Protein AF-I7MA42-F1 (afdb_monomer_lite)

pLDDT: mean 75.83, std 11.18, range [51.62, 91.81]

Foldseek 3Di:
DVPVVVVLVVVLVVLLVQLVVLLVVLVVQQVVPPCPPPCPLCVLVNLQSVVSNVVSVLSNVCSVDVCSVVVLVVLCVALLVVLSVLSNQLSVLQVPPPDPPCNVVSNVSSVVSNVSSVVSNVVNVVVVVVVVVVVVVVVVVVVD

InterPro domains:
  IPR013714 Golgi apparatus membrane protein TVP15 [PF08507] (9-126)
  IPR013714 Golgi apparatus membrane protein TVP15 [PTHR28128] (8-134)

Organism: Tetrahymena thermophila (strain SB210) (NCBI:txid312017)

Secondary structure (DSSP, 8-state):
--HHHHHHHHHHHHHHHHHHHHHHHHHHHHHHS-TTS-TTTSGGGGHHHHHHHHHHHHHHHHHH-TTHHHHHHHHHHSHHHHHHHHHHHHHHHHHT--STTSHHHHHHHHHHHHHHHHHHHHHHHHHHHHHHHHHHHHHHTT--

Sequence (144 aa):
MAQGKTIAQVIRVVNVIVGIFLGFIGVWKIVTLSFLANIGSKFFCIFMPLFMILFGVMIIIS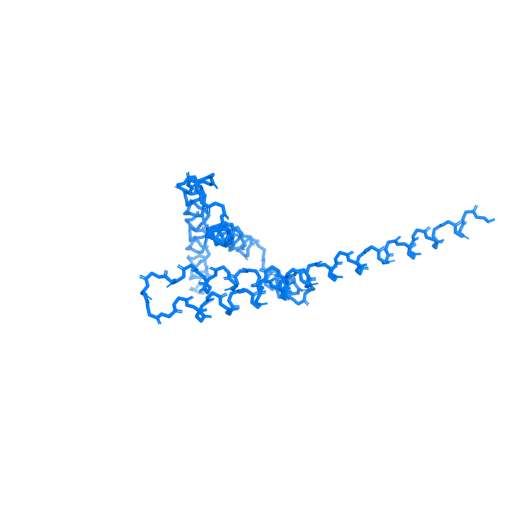EVKKDFGSEYFKFIQTFLGKGCFYLFLSSLSVYQIEDETSDLIGYIYGLILFIFGIMYICFHICKCSGTLKDVREGLLSIDE

Radius of gyration: 20.3 Å; chains: 1; bounding box: 57×31×62 Å

Structure (mmCIF, N/CA/C/O backbone):
data_AF-I7MA42-F1
#
_entry.id   AF-I7MA42-F1
#
loop_
_atom_site.group_PDB
_atom_site.id
_atom_site.type_symbol
_atom_site.label_atom_id
_atom_site.label_alt_id
_atom_site.label_comp_id
_atom_site.label_asym_id
_atom_site.label_entity_id
_atom_site.label_seq_id
_atom_site.pdbx_PDB_ins_code
_atom_site.Cartn_x
_atom_site.Cartn_y
_atom_site.Cartn_z
_atom_site.occupancy
_atom_site.B_iso_or_equiv
_atom_site.auth_seq_id
_atom_site.auth_comp_id
_atom_site.auth_asym_id
_atom_site.auth_atom_id
_atom_site.pdbx_PDB_model_num
ATOM 1 N N . MET A 1 1 ? -37.317 5.514 -1.346 1.00 52.59 1 MET A N 1
ATOM 2 C CA . MET A 1 1 ? -36.227 4.852 -0.580 1.00 52.59 1 MET A CA 1
ATOM 3 C C . MET A 1 1 ? -35.670 3.562 -1.211 1.00 52.59 1 MET A C 1
ATOM 5 O O . MET A 1 1 ? -34.638 3.100 -0.744 1.00 52.59 1 MET A O 1
ATOM 9 N N . ALA A 1 2 ? -36.263 2.982 -2.268 1.00 55.53 2 ALA A N 1
ATOM 10 C CA . ALA A 1 2 ? -35.729 1.762 -2.902 1.00 55.53 2 ALA A CA 1
ATOM 11 C C . ALA A 1 2 ? -34.514 2.005 -3.829 1.00 55.53 2 ALA A C 1
ATOM 13 O O . ALA A 1 2 ? -33.626 1.165 -3.914 1.00 55.53 2 ALA A O 1
ATOM 14 N N . GLN A 1 3 ? -34.430 3.181 -4.459 1.00 56.25 3 GLN A N 1
ATOM 15 C CA . GLN A 1 3 ? -33.440 3.488 -5.503 1.00 56.25 3 GLN A CA 1
ATOM 16 C C . GLN A 1 3 ? -31.987 3.573 -4.990 1.00 56.25 3 GLN A C 1
ATOM 18 O O . GLN A 1 3 ? -31.055 3.196 -5.693 1.00 56.25 3 GLN A O 1
ATOM 23 N N . GLY A 1 4 ? -31.782 3.988 -3.733 1.00 61.62 4 GLY A N 1
ATOM 24 C CA . GLY A 1 4 ? -30.444 4.071 -3.129 1.00 61.62 4 GLY A CA 1
ATOM 25 C C . GLY A 1 4 ? -29.803 2.707 -2.840 1.00 61.62 4 GLY A C 1
ATOM 26 O O . GLY A 1 4 ? -28.579 2.597 -2.831 1.00 61.62 4 GLY A O 1
ATOM 27 N N . LYS A 1 5 ? -30.608 1.648 -2.648 1.00 62.53 5 LYS A N 1
ATOM 28 C CA . LYS A 1 5 ? -30.087 0.293 -2.395 1.00 62.53 5 LYS A CA 1
ATOM 29 C C . LYS A 1 5 ? -29.478 -0.325 -3.657 1.00 62.53 5 LYS A C 1
ATOM 31 O O . LYS A 1 5 ? -28.431 -0.958 -3.561 1.00 62.53 5 LYS A O 1
ATOM 36 N N . THR A 1 6 ? -30.080 -0.083 -4.820 1.00 77.12 6 THR A N 1
ATOM 37 C CA . THR A 1 6 ? -29.613 -0.624 -6.105 1.00 77.12 6 THR A CA 1
ATOM 38 C C . THR A 1 6 ? -28.283 -0.005 -6.532 1.00 77.12 6 THR A C 1
ATOM 40 O O . THR A 1 6 ? -27.370 -0.724 -6.921 1.00 77.12 6 THR A O 1
ATOM 43 N N . ILE A 1 7 ? -28.129 1.317 -6.387 1.00 82.62 7 ILE A N 1
ATOM 44 C CA . ILE A 1 7 ? -26.883 2.020 -6.741 1.00 82.62 7 ILE A CA 1
ATOM 45 C C . ILE A 1 7 ? -25.728 1.552 -5.851 1.00 82.62 7 ILE A C 1
ATOM 47 O O . ILE A 1 7 ? -24.653 1.228 -6.349 1.00 82.62 7 ILE A O 1
ATOM 51 N N . ALA A 1 8 ? -25.967 1.441 -4.540 1.00 78.19 8 ALA A N 1
ATOM 52 C CA . ALA A 1 8 ? -24.962 0.948 -3.607 1.00 78.19 8 ALA A CA 1
ATOM 53 C C . ALA A 1 8 ? -24.512 -0.479 -3.956 1.00 78.19 8 ALA A C 1
ATOM 55 O O . ALA A 1 8 ? -23.319 -0.756 -3.935 1.00 78.19 8 ALA A O 1
ATOM 56 N N . GLN A 1 9 ? -25.442 -1.372 -4.317 1.00 82.12 9 GLN A N 1
ATOM 57 C CA . GLN A 1 9 ? -25.114 -2.739 -4.738 1.00 82.12 9 GLN A CA 1
ATOM 58 C C . GLN A 1 9 ? -24.269 -2.779 -6.015 1.00 82.12 9 GLN A C 1
ATOM 60 O O . GLN A 1 9 ? -23.306 -3.540 -6.067 1.00 82.12 9 GLN A O 1
ATOM 65 N N . VAL A 1 10 ? -24.589 -1.953 -7.013 1.00 86.25 10 VAL A N 1
ATOM 66 C CA . VAL A 1 10 ? -23.804 -1.872 -8.256 1.00 86.25 10 VAL A CA 1
ATOM 67 C C . VAL A 1 10 ? -22.378 -1.405 -7.966 1.00 86.25 10 VAL A C 1
ATOM 69 O O . VAL A 1 10 ? -21.433 -2.036 -8.431 1.00 86.25 10 VAL A O 1
ATOM 72 N N . ILE A 1 11 ? -22.210 -0.369 -7.137 1.00 84.56 11 ILE A N 1
ATOM 73 C CA . ILE A 1 11 ? -20.883 0.127 -6.740 1.00 84.56 11 ILE A CA 1
ATOM 74 C C . ILE A 1 11 ? -20.073 -0.972 -6.036 1.00 84.56 11 ILE A C 1
ATOM 76 O O . ILE A 1 11 ? -18.903 -1.156 -6.365 1.00 84.56 11 ILE A O 1
ATOM 80 N N . ARG A 1 12 ? -20.697 -1.764 -5.148 1.00 83.94 12 ARG A N 1
ATOM 81 C CA . ARG A 1 12 ? -20.008 -2.887 -4.483 1.00 83.94 12 ARG A CA 1
ATOM 82 C C . ARG A 1 12 ? -19.467 -3.903 -5.479 1.00 83.94 12 ARG A C 1
ATO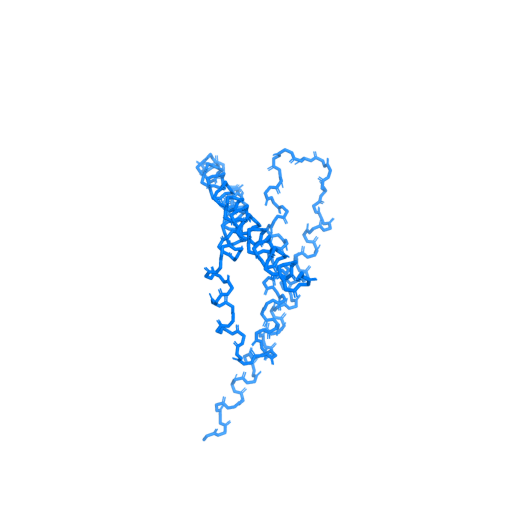M 84 O O . ARG A 1 12 ? -18.319 -4.322 -5.378 1.00 83.94 12 ARG A O 1
ATOM 91 N N . VAL A 1 13 ? -20.299 -4.310 -6.438 1.00 88.31 13 VAL A N 1
ATOM 92 C CA . VAL A 1 13 ? -19.917 -5.306 -7.448 1.00 88.31 13 VAL A CA 1
ATOM 93 C C . VAL A 1 13 ? -18.774 -4.777 -8.312 1.00 88.31 13 VAL A C 1
ATOM 95 O O . VAL A 1 13 ? -17.803 -5.495 -8.539 1.00 88.31 13 VAL A O 1
ATOM 98 N N . VAL A 1 14 ? -18.847 -3.510 -8.731 1.00 88.19 14 VAL A N 1
ATOM 99 C CA . VAL A 1 14 ? -17.772 -2.855 -9.489 1.00 88.19 14 VAL A CA 1
ATOM 100 C C . VAL A 1 14 ? -16.470 -2.842 -8.686 1.00 88.19 14 VAL A C 1
ATOM 102 O O . VAL A 1 14 ? -15.439 -3.254 -9.212 1.00 88.19 14 VAL A O 1
ATOM 105 N N . ASN A 1 15 ? -1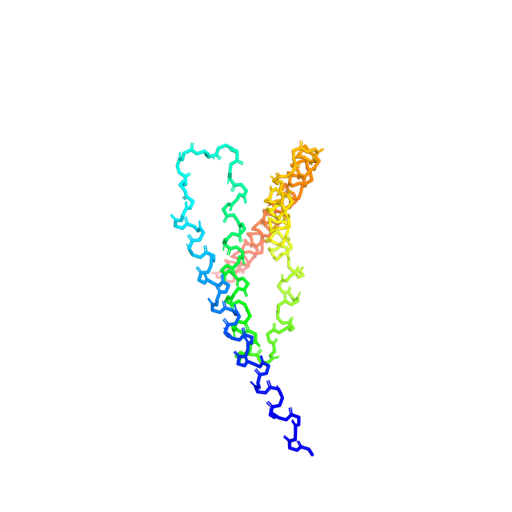6.505 -2.457 -7.409 1.00 85.94 15 ASN A N 1
ATOM 106 C CA . ASN A 1 15 ? -15.312 -2.410 -6.562 1.00 85.94 15 ASN A CA 1
ATOM 107 C C . ASN A 1 15 ? -14.683 -3.794 -6.355 1.00 85.94 15 ASN A C 1
ATOM 109 O O . ASN A 1 15 ? -13.464 -3.928 -6.446 1.00 85.94 15 ASN A O 1
ATOM 113 N N . VAL A 1 16 ? -15.488 -4.844 -6.160 1.00 89.25 16 VAL A N 1
ATOM 114 C CA . VAL A 1 16 ? -14.979 -6.224 -6.073 1.00 89.25 16 VAL A CA 1
ATOM 115 C C . VAL A 1 16 ? -14.282 -6.638 -7.372 1.00 89.25 16 VAL 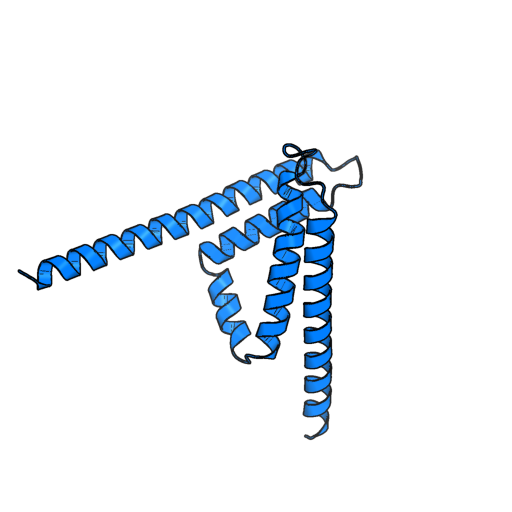A C 1
ATOM 117 O O . VAL A 1 16 ? -13.178 -7.180 -7.321 1.00 89.25 16 VAL A O 1
ATOM 120 N N . ILE A 1 17 ? -14.880 -6.347 -8.533 1.00 90.69 17 ILE A N 1
ATOM 121 C CA . ILE A 1 17 ? -14.277 -6.648 -9.841 1.00 90.69 17 ILE A CA 1
ATOM 122 C C . ILE A 1 17 ? -12.950 -5.897 -10.008 1.00 90.69 17 ILE A C 1
ATOM 124 O O . ILE A 1 17 ? -11.949 -6.502 -10.394 1.00 90.69 17 ILE A O 1
ATOM 128 N N . VAL A 1 18 ? -12.919 -4.606 -9.669 1.00 87.94 18 VAL A N 1
ATOM 129 C CA . VAL A 1 18 ? -11.703 -3.779 -9.711 1.00 87.94 18 VAL A CA 1
ATOM 130 C C . VAL A 1 18 ? -10.620 -4.356 -8.797 1.00 87.94 18 VAL A C 1
ATOM 132 O O . VAL A 1 18 ? -9.474 -4.476 -9.224 1.00 87.94 18 VAL A O 1
ATOM 135 N N . GLY A 1 19 ? -10.971 -4.777 -7.578 1.00 85.00 19 GLY A N 1
ATOM 136 C CA . GLY A 1 19 ? -10.033 -5.385 -6.633 1.00 85.00 19 GLY A CA 1
ATOM 137 C C . GLY A 1 19 ? -9.426 -6.697 -7.142 1.00 85.00 19 GLY A C 1
ATOM 138 O O . GLY A 1 19 ? -8.211 -6.886 -7.057 1.00 85.00 19 GLY A O 1
ATOM 139 N N . ILE A 1 20 ? -10.243 -7.572 -7.742 1.00 90.50 20 ILE A N 1
ATOM 140 C CA . ILE A 1 20 ? -9.774 -8.818 -8.373 1.00 90.50 20 ILE A CA 1
ATOM 141 C C . ILE A 1 20 ? -8.825 -8.504 -9.536 1.00 90.50 20 ILE A C 1
ATOM 143 O O . ILE A 1 20 ? -7.756 -9.106 -9.644 1.00 90.50 20 ILE A O 1
ATOM 147 N N . PHE A 1 21 ? -9.191 -7.543 -10.385 1.00 91.81 21 PHE A N 1
ATOM 148 C CA . PHE A 1 21 ? -8.392 -7.150 -11.544 1.00 91.81 21 PHE A CA 1
ATOM 149 C C . PHE A 1 21 ? -7.033 -6.558 -11.138 1.00 91.81 21 PHE A C 1
ATOM 151 O O . PHE A 1 21 ? -6.001 -6.941 -11.690 1.00 91.81 21 PHE A O 1
ATOM 158 N N . LEU A 1 22 ? -7.009 -5.696 -10.116 1.00 86.19 22 LEU A N 1
ATOM 159 C CA . LEU A 1 22 ? -5.780 -5.159 -9.520 1.00 86.19 22 LEU A CA 1
ATOM 160 C C . LEU A 1 22 ? -4.876 -6.264 -8.963 1.00 86.19 22 LEU A C 1
ATOM 162 O O . LEU A 1 22 ? -3.671 -6.261 -9.225 1.00 86.19 22 LEU A O 1
ATOM 166 N N . GLY A 1 23 ? -5.455 -7.228 -8.242 1.00 86.62 23 GLY A N 1
ATOM 167 C CA . GLY A 1 23 ? -4.720 -8.383 -7.731 1.00 86.62 23 GLY A CA 1
ATOM 168 C C . GLY A 1 23 ? -4.096 -9.212 -8.853 1.00 86.62 23 GLY A C 1
ATOM 169 O O . GLY A 1 23 ? -2.910 -9.539 -8.795 1.00 86.62 23 GLY A O 1
ATOM 170 N N . PHE A 1 24 ? -4.861 -9.485 -9.911 1.00 90.88 24 PHE A N 1
ATOM 171 C CA . PHE A 1 24 ? -4.381 -10.230 -11.074 1.00 90.88 24 PHE A CA 1
ATOM 172 C C . PHE A 1 24 ? -3.227 -9.515 -11.794 1.00 90.88 24 PHE A C 1
ATOM 174 O O . PHE A 1 24 ? -2.202 -10.140 -12.066 1.00 90.88 24 PHE A O 1
ATOM 181 N N . ILE A 1 25 ? -3.342 -8.202 -12.040 1.00 87.06 25 ILE A N 1
ATOM 182 C CA . ILE A 1 25 ? -2.265 -7.401 -12.652 1.00 87.06 25 ILE A CA 1
ATOM 183 C C . ILE A 1 25 ? -1.002 -7.423 -11.789 1.00 87.06 25 ILE A C 1
ATOM 185 O O . ILE A 1 25 ? 0.104 -7.551 -12.320 1.00 87.06 25 ILE A O 1
ATOM 189 N N . GLY A 1 26 ? -1.150 -7.309 -10.468 1.00 84.69 26 GLY A N 1
ATOM 190 C CA . GLY A 1 26 ? -0.024 -7.374 -9.543 1.00 84.69 26 GLY A CA 1
ATOM 191 C C . GLY A 1 26 ? 0.715 -8.711 -9.636 1.00 84.69 26 GLY A C 1
ATOM 192 O O . GLY A 1 26 ? 1.930 -8.724 -9.836 1.00 84.69 26 GLY A O 1
ATOM 193 N N . VAL A 1 27 ? -0.010 -9.835 -9.594 1.00 86.50 27 VAL A N 1
ATOM 194 C CA . VAL A 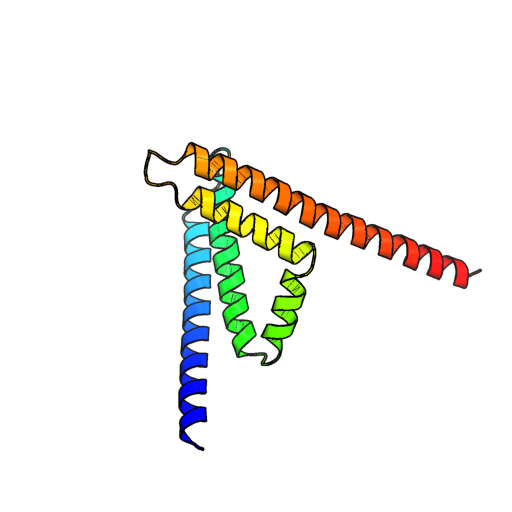1 27 ? 0.579 -11.181 -9.745 1.00 86.50 27 VAL A CA 1
ATOM 195 C C . VAL A 1 27 ? 1.256 -11.333 -11.108 1.00 86.50 27 VAL A C 1
ATOM 197 O O . VAL A 1 27 ? 2.403 -11.776 -11.178 1.00 86.50 27 VAL A O 1
ATOM 200 N N . TRP A 1 28 ? 0.592 -10.905 -12.183 1.00 85.69 28 TRP A N 1
ATOM 201 C CA . TRP A 1 28 ? 1.147 -10.946 -13.535 1.00 85.69 28 TRP A CA 1
ATOM 202 C C . TRP A 1 28 ? 2.466 -10.171 -13.647 1.00 85.69 28 TRP A C 1
ATOM 204 O O . TRP A 1 28 ? 3.445 -10.672 -14.208 1.00 85.69 28 TRP A O 1
ATOM 214 N N . LYS A 1 29 ? 2.531 -8.961 -13.076 1.00 81.50 29 LYS A N 1
ATOM 215 C CA . LYS A 1 29 ? 3.754 -8.147 -13.059 1.00 81.50 29 LYS A CA 1
ATOM 216 C C . LYS A 1 29 ? 4.881 -8.811 -12.270 1.00 81.50 29 LYS A C 1
ATOM 218 O O . LYS A 1 29 ? 6.016 -8.738 -12.726 1.00 81.50 29 LYS A O 1
ATOM 223 N N . ILE A 1 30 ? 4.595 -9.484 -11.152 1.00 82.38 30 ILE A N 1
ATOM 224 C CA . ILE A 1 30 ? 5.618 -10.237 -10.401 1.00 82.38 30 ILE A CA 1
ATOM 225 C C . ILE A 1 30 ? 6.186 -11.374 -11.251 1.00 82.38 30 ILE A C 1
ATOM 227 O O . ILE A 1 30 ? 7.401 -11.517 -11.324 1.00 82.38 30 ILE A O 1
ATOM 231 N N . VAL A 1 31 ? 5.327 -12.147 -11.922 1.00 81.06 31 VAL A N 1
ATOM 232 C CA . VAL A 1 31 ? 5.755 -13.271 -12.775 1.00 81.06 31 VAL A CA 1
ATOM 233 C C . VAL A 1 31 ? 6.568 -12.787 -13.981 1.00 81.06 31 VAL A C 1
ATOM 235 O O . VAL A 1 31 ? 7.517 -13.448 -14.392 1.00 81.06 31 VAL A O 1
ATOM 238 N N . THR A 1 32 ? 6.219 -11.623 -14.533 1.00 79.88 32 THR A N 1
ATOM 239 C CA . THR A 1 32 ? 6.910 -11.035 -15.695 1.00 79.88 32 THR A CA 1
ATOM 240 C C . THR A 1 32 ? 8.215 -10.327 -15.309 1.00 79.88 32 THR A C 1
ATOM 242 O O . THR A 1 32 ? 9.098 -10.146 -16.148 1.00 79.88 32 THR A O 1
ATOM 245 N N . LEU A 1 33 ? 8.371 -9.913 -14.047 1.00 72.19 33 LEU A N 1
ATOM 246 C CA . LEU A 1 33 ? 9.629 -9.363 -13.555 1.00 72.19 33 LEU A CA 1
ATOM 247 C C . LEU A 1 33 ? 10.662 -10.495 -13.449 1.00 72.19 33 LEU A C 1
ATOM 249 O O . LEU A 1 33 ? 10.612 -11.316 -12.538 1.00 72.19 33 LEU A O 1
ATOM 253 N N . SER A 1 34 ? 11.648 -10.506 -14.348 1.00 62.16 34 SER A N 1
ATOM 254 C CA . SER A 1 34 ? 12.850 -11.344 -14.237 1.00 62.16 34 SER A CA 1
ATOM 255 C C . SER A 1 34 ? 13.673 -10.935 -13.005 1.00 62.16 34 SER A C 1
ATOM 257 O O . SER A 1 34 ? 14.645 -10.184 -13.101 1.00 62.16 34 SER A O 1
ATOM 259 N N . PHE A 1 35 ? 13.247 -11.424 -11.840 1.00 58.72 35 PHE A N 1
ATOM 260 C CA . PHE A 1 35 ? 13.681 -11.066 -10.484 1.00 58.72 35 PHE A CA 1
ATOM 261 C C . PHE A 1 35 ? 15.206 -11.101 -10.283 1.00 58.72 35 PHE A C 1
ATOM 263 O O . PHE A 1 35 ? 15.758 -10.335 -9.500 1.00 58.72 35 PHE A O 1
ATOM 270 N N . LEU A 1 36 ? 15.900 -11.974 -11.015 1.00 54.09 36 LEU A N 1
ATOM 271 C CA . LEU A 1 36 ? 17.323 -12.262 -10.823 1.00 54.09 36 LEU A CA 1
ATOM 272 C C . LEU A 1 36 ? 18.272 -11.454 -11.718 1.00 54.09 36 LEU A C 1
ATOM 274 O O . LEU A 1 36 ? 19.466 -11.424 -11.444 1.00 54.09 36 LEU A O 1
ATOM 278 N N . ALA A 1 37 ? 17.781 -10.786 -12.767 1.00 59.22 37 ALA A N 1
ATOM 279 C CA . ALA A 1 37 ? 18.670 -10.192 -13.770 1.00 59.22 37 ALA A CA 1
ATOM 280 C C . ALA A 1 37 ? 19.205 -8.793 -13.400 1.00 59.22 37 ALA A C 1
ATOM 282 O O . ALA A 1 37 ? 20.202 -8.371 -13.972 1.00 59.22 37 ALA A O 1
ATOM 283 N N . ASN A 1 38 ? 18.561 -8.055 -12.482 1.00 58.06 38 ASN A N 1
ATOM 284 C CA . ASN A 1 38 ? 18.916 -6.660 -12.154 1.00 58.06 38 ASN A CA 1
ATOM 285 C C . ASN A 1 38 ? 18.512 -6.264 -10.719 1.00 58.06 38 ASN A C 1
ATOM 287 O O . ASN A 1 38 ? 17.751 -5.321 -10.498 1.00 58.06 38 ASN A O 1
ATOM 291 N N . ILE A 1 39 ? 19.024 -6.999 -9.728 1.00 58.97 39 ILE A N 1
ATOM 292 C CA . ILE A 1 39 ? 18.705 -6.808 -8.299 1.00 58.97 39 ILE A CA 1
ATOM 293 C C . ILE A 1 39 ? 19.061 -5.389 -7.805 1.00 58.97 39 ILE A C 1
ATOM 295 O O . ILE A 1 39 ? 18.384 -4.865 -6.929 1.00 58.97 39 ILE A O 1
ATOM 299 N N . GLY A 1 40 ? 20.072 -4.736 -8.393 1.00 60.59 40 GLY A N 1
ATOM 300 C CA . GLY A 1 40 ? 20.539 -3.415 -7.952 1.00 60.59 40 GLY A CA 1
ATOM 301 C C . GLY A 1 40 ? 19.629 -2.241 -8.333 1.00 60.59 40 GLY A C 1
ATOM 302 O O . GLY A 1 40 ? 19.362 -1.388 -7.495 1.00 60.59 40 GLY A O 1
ATOM 303 N N . SER A 1 41 ? 19.131 -2.187 -9.573 1.00 58.88 41 SER A N 1
ATOM 304 C CA . SER A 1 41 ? 18.359 -1.035 -10.076 1.00 58.88 41 SER A CA 1
ATOM 305 C C . SER A 1 41 ? 16.843 -1.214 -9.987 1.00 58.88 41 SER A C 1
ATOM 307 O O . SER A 1 41 ? 16.109 -0.232 -10.036 1.00 58.88 41 SER A O 1
ATOM 309 N N . LYS A 1 42 ? 16.354 -2.452 -9.835 1.00 65.75 42 LYS A N 1
ATOM 310 C CA . LYS A 1 42 ? 14.914 -2.767 -9.879 1.00 65.75 42 LYS A CA 1
ATOM 311 C C . LYS A 1 42 ? 14.340 -3.257 -8.553 1.00 65.75 42 LYS A C 1
ATOM 313 O O . LYS A 1 42 ? 13.184 -3.673 -8.523 1.00 65.75 42 LYS A O 1
ATOM 318 N N . PHE A 1 43 ? 15.101 -3.188 -7.456 1.00 69.94 43 PHE A N 1
ATOM 319 C CA . PHE A 1 43 ? 14.628 -3.618 -6.136 1.00 69.94 43 PHE A CA 1
ATOM 320 C C . PHE A 1 43 ? 13.319 -2.920 -5.738 1.00 69.94 43 PHE A C 1
ATOM 322 O O . PHE A 1 43 ? 12.370 -3.576 -5.326 1.00 69.94 43 PHE A O 1
ATOM 329 N N . PHE A 1 44 ? 13.214 -1.608 -5.957 1.00 68.12 44 PHE A N 1
ATOM 330 C CA . PHE A 1 44 ? 12.001 -0.837 -5.657 1.00 68.12 44 PHE A CA 1
ATOM 331 C C . PHE A 1 44 ? 10.788 -1.235 -6.513 1.00 68.12 44 PHE A C 1
ATOM 333 O O . PHE A 1 44 ? 9.643 -1.109 -6.078 1.00 68.12 44 PHE A O 1
ATOM 340 N N . CYS A 1 45 ? 11.017 -1.794 -7.704 1.00 69.06 45 CYS A N 1
ATOM 341 C CA . CYS A 1 45 ? 9.951 -2.173 -8.627 1.00 69.06 45 CYS A CA 1
ATOM 342 C C . CYS A 1 45 ? 9.144 -3.389 -8.159 1.00 69.06 45 CYS A C 1
ATOM 344 O O . CYS A 1 45 ? 8.064 -3.615 -8.700 1.00 69.06 45 CYS A O 1
ATOM 346 N N . ILE A 1 46 ? 9.619 -4.163 -7.172 1.00 76.19 46 ILE A N 1
ATOM 347 C CA . ILE A 1 46 ? 8.873 -5.317 -6.643 1.00 76.19 46 ILE A CA 1
ATOM 348 C C . ILE A 1 46 ? 7.753 -4.923 -5.685 1.00 76.19 46 ILE A C 1
ATOM 350 O O . ILE A 1 46 ? 6.719 -5.586 -5.594 1.00 76.19 46 ILE A O 1
ATOM 354 N N . PHE A 1 47 ? 7.948 -3.825 -4.970 1.00 78.06 47 PHE A N 1
ATOM 355 C CA . PHE A 1 47 ? 7.000 -3.370 -3.972 1.00 78.06 47 PHE A CA 1
ATOM 356 C C . PHE A 1 47 ? 5.724 -2.864 -4.634 1.00 78.06 47 PHE A C 1
ATOM 358 O O . PHE A 1 47 ? 4.637 -3.127 -4.140 1.00 78.06 47 PHE A O 1
ATOM 365 N N . MET A 1 48 ? 5.833 -2.222 -5.796 1.00 79.38 48 MET A N 1
ATOM 366 C CA . MET A 1 48 ? 4.693 -1.730 -6.570 1.00 79.38 48 MET A CA 1
ATOM 367 C C . MET A 1 48 ? 3.637 -2.822 -6.870 1.00 79.38 48 MET A C 1
ATOM 369 O O . MET A 1 48 ? 2.487 -2.656 -6.457 1.00 79.38 48 MET A O 1
ATOM 373 N N . PRO A 1 49 ? 3.960 -3.960 -7.519 1.00 82.31 49 PRO A N 1
ATOM 374 C CA . PRO A 1 49 ? 2.984 -5.022 -7.735 1.00 82.31 49 PRO A CA 1
ATOM 375 C C . PRO A 1 49 ? 2.562 -5.720 -6.435 1.00 82.31 49 PRO A C 1
ATOM 377 O O . PRO A 1 49 ? 1.411 -6.138 -6.328 1.00 82.31 49 PRO A O 1
ATOM 380 N N . LEU A 1 50 ? 3.432 -5.788 -5.421 1.00 83.75 50 LEU A N 1
ATOM 381 C CA . LEU A 1 50 ? 3.068 -6.305 -4.098 1.00 83.75 50 LEU A CA 1
ATOM 382 C C . LEU A 1 50 ? 1.988 -5.434 -3.431 1.00 83.75 50 LEU A C 1
ATOM 384 O O . LEU A 1 50 ? 1.007 -5.957 -2.902 1.00 83.75 50 LEU A O 1
ATOM 388 N N . PHE A 1 51 ? 2.110 -4.110 -3.525 1.00 81.81 51 PHE A N 1
ATOM 389 C CA . PHE A 1 51 ? 1.104 -3.165 -3.049 1.00 81.81 51 PHE A CA 1
ATOM 390 C C . PHE A 1 51 ? -0.163 -3.172 -3.910 1.00 81.81 51 PHE A C 1
ATOM 392 O O . PHE A 1 51 ? -1.246 -3.027 -3.354 1.00 81.81 51 PHE A O 1
ATOM 399 N N . MET A 1 52 ? -0.083 -3.415 -5.226 1.00 81.44 52 MET A N 1
ATOM 400 C CA . MET A 1 52 ? -1.286 -3.633 -6.050 1.00 81.44 52 MET A CA 1
ATOM 401 C C . MET A 1 52 ? -2.086 -4.853 -5.588 1.00 81.44 52 MET A C 1
ATOM 403 O O . MET A 1 52 ? -3.308 -4.767 -5.480 1.00 81.44 52 MET A O 1
ATOM 407 N N . ILE A 1 53 ? -1.411 -5.966 -5.276 1.00 86.19 53 ILE A N 1
ATOM 408 C CA . ILE A 1 53 ? -2.068 -7.157 -4.716 1.00 86.19 53 ILE A CA 1
ATOM 409 C C . ILE A 1 53 ? -2.694 -6.811 -3.369 1.00 86.19 53 ILE A C 1
ATOM 411 O O . ILE A 1 53 ? -3.869 -7.105 -3.148 1.00 86.19 53 ILE A O 1
ATOM 415 N N . LEU A 1 54 ? -1.930 -6.148 -2.494 1.00 84.19 54 LEU A N 1
ATOM 416 C CA . LEU A 1 54 ? -2.414 -5.728 -1.186 1.00 84.19 54 LEU A CA 1
ATOM 417 C C . LEU A 1 54 ? -3.680 -4.875 -1.328 1.00 84.19 54 LEU A C 1
ATOM 419 O O . LEU A 1 54 ? -4.713 -5.255 -0.786 1.00 84.19 54 LEU A O 1
ATOM 423 N N . PHE A 1 55 ? -3.642 -3.783 -2.098 1.00 83.31 55 PHE A N 1
ATOM 424 C CA . PHE A 1 55 ? -4.788 -2.895 -2.308 1.00 83.31 55 PHE A CA 1
ATOM 425 C C . PHE A 1 55 ? -5.964 -3.589 -2.993 1.00 83.31 55 PHE A C 1
ATOM 427 O O . PHE A 1 55 ? -7.102 -3.341 -2.602 1.00 83.31 55 PHE A O 1
ATOM 434 N N . GLY A 1 56 ? -5.720 -4.495 -3.943 1.00 84.75 56 GLY A N 1
ATOM 435 C CA . GLY A 1 56 ? -6.775 -5.310 -4.548 1.00 84.75 56 GLY A CA 1
ATOM 436 C C . GLY A 1 56 ? -7.530 -6.135 -3.503 1.00 84.75 56 GLY A C 1
ATOM 437 O O . GLY A 1 56 ? -8.761 -6.100 -3.445 1.00 84.75 56 GLY A O 1
ATOM 438 N N . VAL A 1 57 ? -6.795 -6.792 -2.601 1.00 84.56 57 VAL A N 1
ATOM 439 C CA . VAL A 1 57 ? -7.371 -7.526 -1.464 1.00 84.56 57 VAL A CA 1
ATOM 440 C C . VAL A 1 57 ? -8.086 -6.579 -0.496 1.00 84.56 57 VAL A C 1
ATOM 442 O O . VAL A 1 57 ? -9.191 -6.887 -0.050 1.00 84.56 57 VAL A O 1
ATOM 445 N N . MET A 1 58 ? -7.513 -5.408 -0.201 1.00 81.19 58 MET A N 1
ATOM 446 C CA . MET A 1 58 ? -8.140 -4.422 0.689 1.00 81.19 58 MET A CA 1
ATOM 447 C C . MET A 1 58 ? -9.484 -3.931 0.152 1.00 81.19 58 MET A C 1
ATOM 449 O O . MET A 1 58 ? -10.436 -3.840 0.923 1.00 81.19 58 MET A O 1
ATOM 453 N N . ILE A 1 59 ? -9.580 -3.653 -1.152 1.00 82.94 59 ILE A N 1
ATOM 454 C CA . ILE A 1 59 ? -10.825 -3.223 -1.800 1.00 82.94 59 ILE A CA 1
ATOM 455 C C . ILE A 1 59 ? -11.896 -4.308 -1.640 1.00 82.94 59 ILE A C 1
ATOM 457 O O . ILE A 1 59 ? -13.006 -4.009 -1.202 1.00 82.94 59 ILE A O 1
ATOM 461 N N . ILE A 1 60 ? -11.551 -5.575 -1.891 1.00 84.19 60 ILE A N 1
ATOM 462 C CA . ILE A 1 60 ? -12.486 -6.699 -1.724 1.00 84.19 60 ILE A CA 1
ATOM 463 C C . ILE A 1 60 ? -12.956 -6.804 -0.266 1.00 84.19 60 ILE A C 1
ATOM 465 O O . ILE A 1 60 ? -14.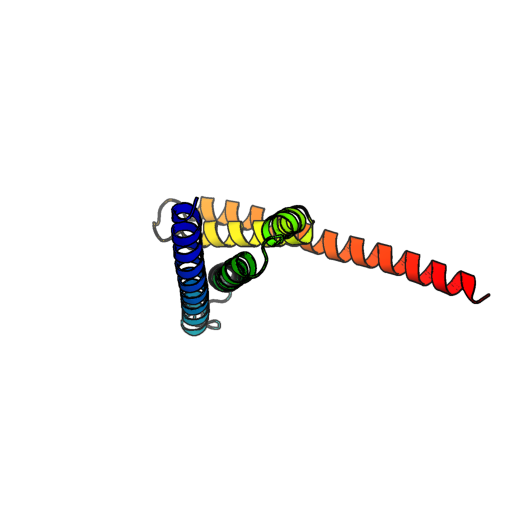157 -6.892 -0.009 1.00 84.19 60 ILE A O 1
ATOM 469 N N . ILE A 1 61 ? -12.034 -6.759 0.701 1.00 81.38 61 ILE A N 1
ATOM 470 C CA . ILE A 1 61 ? -12.378 -6.865 2.128 1.00 81.38 61 ILE A CA 1
ATOM 471 C C . ILE A 1 61 ? -13.244 -5.679 2.577 1.00 81.38 61 ILE A C 1
ATOM 473 O O . ILE A 1 61 ? -14.173 -5.868 3.369 1.00 81.38 61 ILE A O 1
ATOM 477 N N . SER A 1 62 ? -12.989 -4.480 2.047 1.00 78.75 62 SER A N 1
ATOM 478 C CA . SER A 1 62 ? -13.745 -3.270 2.388 1.00 78.75 62 SER A CA 1
ATOM 479 C C . SER A 1 62 ? -15.220 -3.342 1.986 1.00 78.75 62 SER A C 1
ATOM 481 O O . SER A 1 62 ? -16.072 -2.786 2.675 1.00 78.75 62 SER A O 1
ATOM 483 N N . GLU A 1 63 ? -15.543 -4.094 0.932 1.00 82.88 63 GLU A N 1
ATOM 484 C CA . GLU A 1 63 ? -16.928 -4.316 0.507 1.00 82.88 63 GLU A CA 1
ATOM 485 C C . GLU A 1 63 ? -17.639 -5.395 1.334 1.00 82.88 63 GLU A C 1
ATOM 487 O O . GLU A 1 63 ? -18.858 -5.337 1.526 1.00 82.88 63 GLU A O 1
ATOM 492 N N . VAL A 1 64 ? -16.887 -6.368 1.862 1.00 79.00 64 VAL A N 1
ATOM 493 C CA . VAL A 1 64 ? -17.426 -7.447 2.707 1.00 79.00 64 VAL A CA 1
ATOM 494 C C . VAL A 1 64 ? -17.702 -6.953 4.132 1.00 79.00 64 VAL A C 1
ATOM 496 O O . VAL A 1 64 ? -18.665 -7.394 4.764 1.00 79.00 64 VAL A O 1
ATOM 499 N N . LYS A 1 65 ? -16.896 -6.016 4.646 1.00 77.00 65 LYS A N 1
ATOM 500 C CA . LYS A 1 65 ? -17.002 -5.501 6.018 1.00 77.00 65 LYS A CA 1
ATOM 501 C C . LYS A 1 65 ? -17.319 -4.004 6.038 1.00 77.00 65 LYS A C 1
ATOM 503 O O . LYS A 1 65 ? -16.464 -3.175 5.757 1.00 77.00 65 LYS A O 1
ATOM 508 N N . LYS A 1 66 ? -18.529 -3.649 6.486 1.00 65.25 66 LYS A N 1
ATOM 509 C CA . LYS A 1 66 ? -18.987 -2.246 6.579 1.00 65.25 66 LYS A CA 1
ATOM 510 C C . LYS A 1 66 ? -18.139 -1.361 7.505 1.00 65.25 66 LYS A C 1
ATOM 512 O O . LYS A 1 66 ? -18.050 -0.166 7.252 1.00 65.25 66 LYS A O 1
ATOM 517 N N . ASP A 1 67 ? -17.490 -1.937 8.517 1.00 68.31 67 ASP A N 1
ATOM 518 C CA . ASP A 1 67 ? -16.662 -1.196 9.485 1.00 68.31 67 ASP A CA 1
ATOM 519 C C . ASP A 1 67 ? -15.168 -1.161 9.117 1.00 68.31 67 ASP A C 1
ATOM 521 O O . ASP A 1 67 ? -14.352 -0.559 9.821 1.00 68.31 67 ASP A O 1
ATOM 525 N N . PHE A 1 68 ? -14.797 -1.754 7.978 1.00 66.94 68 PHE A N 1
ATOM 526 C CA . PHE A 1 68 ? -13.404 -1.872 7.555 1.00 66.94 68 PHE A CA 1
ATOM 527 C C . PHE A 1 68 ? -12.736 -0.518 7.316 1.00 66.94 68 PHE A C 1
ATOM 529 O O . PHE A 1 68 ? -11.548 -0.368 7.578 1.00 66.94 68 PHE A O 1
ATOM 536 N N . GLY A 1 69 ? -13.491 0.494 6.874 1.00 62.94 69 GLY A N 1
ATOM 537 C CA . GLY A 1 69 ? -12.954 1.839 6.665 1.00 62.94 69 GLY A CA 1
ATOM 538 C C . GLY A 1 69 ? -12.360 2.439 7.943 1.00 62.94 69 GLY A C 1
ATOM 539 O O . GLY A 1 69 ? -11.257 2.980 7.915 1.00 62.94 69 GLY A O 1
ATOM 540 N N . SER A 1 70 ? -13.037 2.283 9.087 1.00 61.00 70 SER A N 1
ATOM 541 C CA . SER A 1 70 ? -12.537 2.790 10.374 1.00 61.00 70 SER A CA 1
ATOM 542 C C . SER A 1 70 ? -11.288 2.035 10.833 1.00 61.00 70 SER A C 1
ATOM 544 O O . SER A 1 70 ? -10.319 2.649 11.283 1.00 61.00 70 SER A O 1
ATOM 546 N N . GLU A 1 71 ? -11.274 0.711 10.677 1.00 68.56 71 GLU A N 1
ATOM 547 C CA . GLU A 1 71 ? -10.113 -0.124 11.004 1.00 68.56 71 GLU A CA 1
ATOM 548 C C . GLU A 1 71 ? -8.923 0.143 10.074 1.00 68.56 71 GLU A C 1
ATOM 550 O O . GLU A 1 71 ? -7.778 0.132 10.524 1.00 68.56 71 GLU A O 1
ATOM 555 N N . TYR A 1 72 ? -9.173 0.469 8.806 1.00 69.31 72 TYR A N 1
ATOM 556 C CA . TYR A 1 72 ? -8.128 0.784 7.840 1.00 69.31 72 TYR A CA 1
ATOM 557 C C . TYR A 1 72 ? -7.435 2.116 8.133 1.00 69.31 72 TYR A C 1
ATOM 559 O O . TYR A 1 72 ? -6.204 2.189 8.149 1.00 69.31 72 TYR A O 1
ATOM 567 N N . PHE A 1 73 ? -8.205 3.159 8.452 1.00 66.81 73 PHE A N 1
ATOM 568 C CA . PHE A 1 73 ? -7.626 4.427 8.898 1.00 66.81 73 PHE A CA 1
ATOM 569 C C . PHE A 1 73 ? -6.854 4.263 10.210 1.00 66.81 73 PHE A C 1
ATOM 571 O O . PHE A 1 73 ? -5.781 4.849 10.357 1.00 66.81 73 PHE A O 1
ATOM 578 N N . LYS A 1 74 ? -7.330 3.410 11.128 1.00 73.31 74 LYS A N 1
ATOM 579 C CA . LYS A 1 74 ? -6.569 3.046 12.333 1.00 73.31 74 LYS A CA 1
ATOM 580 C C . LYS A 1 74 ? -5.266 2.328 11.984 1.00 73.31 74 LYS A C 1
ATOM 582 O O . LYS A 1 74 ? -4.235 2.669 12.556 1.00 73.31 74 LYS A O 1
ATOM 587 N N . PHE A 1 75 ? -5.275 1.398 11.025 1.00 76.44 75 PHE A N 1
ATOM 588 C CA . PHE A 1 75 ? -4.061 0.719 10.563 1.00 76.44 75 PHE A CA 1
ATOM 589 C C . PHE A 1 75 ? -3.045 1.709 9.985 1.00 76.44 75 PHE A C 1
ATOM 591 O O . PHE A 1 75 ? -1.897 1.704 10.423 1.00 76.44 75 PHE A O 1
ATOM 598 N N . ILE A 1 76 ? -3.457 2.613 9.088 1.00 77.81 76 ILE A N 1
ATOM 599 C CA . ILE A 1 76 ? -2.577 3.662 8.536 1.00 77.81 76 ILE A CA 1
ATOM 600 C C . ILE A 1 76 ? -2.033 4.582 9.638 1.00 77.81 76 ILE A C 1
ATOM 602 O O . ILE A 1 76 ? -0.915 5.077 9.529 1.00 77.81 76 ILE A O 1
ATOM 606 N N . GLN A 1 77 ? -2.779 4.802 10.723 1.00 75.44 77 GLN A N 1
ATOM 607 C CA . GLN A 1 77 ? -2.299 5.584 11.864 1.00 75.44 77 GLN A CA 1
ATOM 608 C C . GLN A 1 77 ? -1.238 4.854 12.706 1.00 75.44 77 GLN A C 1
ATOM 610 O O . GLN A 1 77 ? -0.474 5.522 13.411 1.00 75.44 77 GLN A O 1
ATOM 615 N N . THR A 1 78 ? -1.134 3.522 12.615 1.00 81.94 78 THR A N 1
ATOM 616 C CA . THR A 1 78 ? -0.078 2.753 13.295 1.00 81.94 78 THR A CA 1
ATOM 617 C C . THR A 1 78 ? 1.298 2.969 12.660 1.00 81.94 78 THR A C 1
ATOM 619 O O . THR A 1 78 ? 1.418 3.277 11.477 1.00 81.94 78 THR A O 1
ATOM 622 N N . PHE A 1 79 ? 2.367 2.755 13.438 1.00 78.75 79 PHE A N 1
ATOM 623 C CA . PHE A 1 79 ? 3.743 2.815 12.926 1.00 78.75 79 PHE A CA 1
ATOM 624 C C . PHE A 1 79 ? 3.979 1.829 11.768 1.00 78.75 79 PHE A C 1
ATOM 626 O O . PHE A 1 79 ? 4.647 2.188 10.802 1.00 78.75 79 PHE A O 1
ATOM 633 N N . LEU A 1 80 ? 3.369 0.637 11.815 1.00 80.94 80 LEU A N 1
ATOM 634 C CA . LEU A 1 80 ? 3.446 -0.349 10.735 1.00 80.94 80 LEU A CA 1
ATOM 635 C C . LEU A 1 80 ? 2.770 0.158 9.457 1.00 80.94 80 LEU A C 1
ATOM 637 O O . LEU A 1 80 ? 3.380 0.136 8.393 1.00 80.94 80 LEU A O 1
ATOM 641 N N . GLY A 1 81 ? 1.540 0.669 9.569 1.00 80.31 81 GLY A N 1
ATOM 642 C CA . GLY A 1 81 ? 0.797 1.196 8.425 1.00 80.31 81 GLY A CA 1
ATOM 643 C C . GLY A 1 81 ? 1.472 2.407 7.785 1.00 80.31 81 GLY A C 1
ATOM 644 O O . GLY A 1 81 ? 1.599 2.445 6.562 1.00 80.31 81 GLY A O 1
ATOM 645 N N . LYS A 1 82 ? 1.992 3.347 8.590 1.00 83.69 82 LYS A N 1
ATOM 646 C CA . LYS A 1 82 ? 2.811 4.471 8.092 1.00 83.69 82 LYS A CA 1
ATOM 647 C C . LYS A 1 82 ? 4.056 3.977 7.363 1.00 83.69 82 LYS A C 1
ATOM 649 O O . LYS A 1 82 ? 4.361 4.471 6.283 1.00 83.69 82 LYS A O 1
ATOM 654 N N . GLY A 1 83 ? 4.742 2.982 7.925 1.00 85.31 83 GLY A N 1
ATOM 655 C CA . GLY A 1 83 ? 5.916 2.368 7.312 1.00 85.31 83 GLY A CA 1
ATOM 656 C C . GLY A 1 83 ? 5.611 1.744 5.949 1.00 85.31 83 GLY A C 1
ATOM 657 O O . GLY A 1 83 ? 6.243 2.098 4.956 1.00 85.31 83 GLY A O 1
ATOM 658 N N . CYS A 1 84 ? 4.586 0.890 5.874 1.00 85.62 84 CYS A N 1
ATOM 659 C CA . CYS A 1 84 ? 4.123 0.292 4.620 1.00 85.62 84 CYS A CA 1
ATOM 660 C C . CYS A 1 84 ? 3.689 1.350 3.594 1.00 85.62 84 CYS A C 1
ATOM 662 O O . CYS A 1 84 ? 4.004 1.222 2.414 1.00 85.62 84 CYS A O 1
ATOM 664 N N . PHE A 1 85 ? 3.011 2.412 4.031 1.00 85.38 85 PHE A N 1
ATOM 665 C CA . PHE A 1 85 ? 2.589 3.498 3.149 1.00 85.38 85 PHE A CA 1
ATOM 666 C C . PHE A 1 85 ? 3.777 4.282 2.573 1.00 85.38 85 PHE A C 1
ATOM 668 O O . PHE A 1 85 ? 3.806 4.564 1.376 1.00 85.38 85 PHE A O 1
ATOM 675 N N . TYR A 1 86 ? 4.796 4.580 3.384 1.00 85.38 86 TYR A N 1
ATOM 676 C CA . TYR A 1 86 ? 6.018 5.224 2.898 1.00 85.38 86 TYR A CA 1
ATOM 677 C C . TYR A 1 86 ? 6.813 4.335 1.936 1.00 85.38 86 TYR A C 1
ATOM 679 O O . TYR A 1 86 ? 7.319 4.837 0.932 1.00 85.38 86 TYR A O 1
ATOM 687 N N . LEU A 1 87 ? 6.862 3.020 2.176 1.00 86.69 87 LEU A N 1
ATOM 688 C CA . LEU A 1 87 ? 7.442 2.067 1.224 1.00 86.69 87 LEU A CA 1
ATOM 689 C C . LEU A 1 87 ? 6.671 2.045 -0.104 1.00 86.69 87 LEU A C 1
ATOM 691 O O . LEU A 1 87 ? 7.283 1.997 -1.170 1.00 86.69 87 LEU A O 1
ATOM 695 N N . PHE A 1 88 ? 5.341 2.133 -0.064 1.00 85.12 88 PHE A N 1
ATOM 696 C CA . PHE A 1 88 ? 4.527 2.228 -1.275 1.00 85.12 88 PHE A CA 1
ATOM 697 C C . PHE A 1 88 ? 4.811 3.510 -2.064 1.00 85.12 88 PHE A C 1
ATOM 699 O O . PHE A 1 88 ? 5.077 3.439 -3.264 1.00 85.12 88 PHE A O 1
ATOM 706 N N . LEU A 1 89 ? 4.829 4.666 -1.396 1.00 83.12 89 LEU A N 1
ATOM 707 C CA . LEU A 1 89 ? 5.143 5.947 -2.037 1.00 83.12 89 LEU A CA 1
ATOM 708 C C . LEU A 1 89 ? 6.558 5.974 -2.625 1.00 83.12 89 LEU A C 1
ATOM 710 O O . LEU A 1 89 ? 6.740 6.451 -3.741 1.00 83.12 89 LEU A O 1
ATOM 714 N N . SER A 1 90 ? 7.535 5.410 -1.911 1.00 85.88 90 SER A N 1
ATOM 715 C CA . SER A 1 90 ? 8.906 5.232 -2.403 1.00 85.88 90 SER A CA 1
ATOM 716 C C . SER A 1 90 ? 8.950 4.422 -3.704 1.00 85.88 90 SER A C 1
ATOM 718 O O . SER A 1 90 ? 9.663 4.755 -4.649 1.00 85.88 90 SER A O 1
ATOM 720 N N . SER A 1 91 ? 8.133 3.374 -3.782 1.00 81.00 91 SER A N 1
ATOM 721 C CA . SER A 1 91 ? 8.055 2.512 -4.963 1.00 81.00 91 SER A CA 1
ATOM 722 C C . SER A 1 91 ? 7.408 3.232 -6.144 1.00 81.00 91 SER A C 1
ATOM 724 O O . SER A 1 91 ? 7.867 3.089 -7.273 1.00 81.00 91 SER A O 1
ATOM 726 N N . LEU A 1 92 ? 6.377 4.044 -5.889 1.00 80.88 92 LEU A N 1
ATOM 727 C CA . LEU A 1 92 ? 5.731 4.880 -6.903 1.00 80.88 92 LEU A CA 1
ATOM 728 C C . LEU A 1 92 ? 6.677 5.933 -7.479 1.00 80.88 92 LEU A C 1
ATOM 730 O O . LEU A 1 92 ? 6.706 6.114 -8.695 1.00 80.88 92 LEU A O 1
ATOM 734 N N . SER A 1 93 ? 7.460 6.599 -6.627 1.00 78.44 93 SER A N 1
ATOM 735 C CA . SER A 1 93 ? 8.375 7.656 -7.068 1.00 78.44 93 SER A CA 1
ATOM 736 C C . SER A 1 93 ? 9.522 7.134 -7.929 1.00 78.44 93 SER A C 1
ATOM 738 O O . SER A 1 93 ? 10.056 7.893 -8.727 1.00 78.44 93 SER A O 1
ATOM 740 N N . VAL A 1 94 ? 9.892 5.856 -7.783 1.00 75.69 94 VAL A N 1
ATOM 741 C CA . VAL A 1 94 ? 10.918 5.206 -8.616 1.00 75.69 94 VAL A CA 1
ATOM 742 C C . VAL A 1 94 ? 10.308 4.555 -9.865 1.00 75.69 94 VAL A C 1
ATOM 744 O O . VAL A 1 94 ? 10.950 4.511 -10.907 1.00 75.69 94 VAL A O 1
ATOM 747 N N . TYR A 1 95 ? 9.065 4.067 -9.793 1.00 67.75 95 TYR A N 1
ATOM 748 C CA . TYR A 1 95 ? 8.415 3.350 -10.898 1.00 67.75 95 TYR A CA 1
ATOM 749 C C . TYR A 1 95 ? 7.917 4.259 -12.038 1.00 67.75 95 TYR A C 1
ATOM 751 O O . TYR A 1 95 ? 7.795 3.789 -13.162 1.00 67.75 95 TYR A O 1
ATOM 759 N N . GLN A 1 96 ? 7.621 5.539 -11.777 1.00 63.56 96 GLN A N 1
ATOM 760 C CA . GLN A 1 96 ? 7.147 6.495 -12.799 1.00 63.56 96 GLN A CA 1
ATOM 761 C C . GLN A 1 96 ? 8.264 7.116 -13.655 1.00 63.56 96 GLN A C 1
ATOM 763 O O . GLN A 1 96 ? 8.002 7.983 -14.485 1.00 63.56 96 GLN A O 1
ATOM 768 N N . ILE A 1 97 ? 9.503 6.680 -13.457 1.00 59.12 97 ILE A N 1
ATOM 769 C CA . ILE A 1 97 ? 10.678 7.214 -14.129 1.00 59.12 97 ILE A CA 1
ATOM 770 C C . ILE A 1 97 ? 10.903 6.431 -15.433 1.00 59.12 97 ILE A C 1
ATOM 772 O O . ILE A 1 97 ? 11.752 5.546 -15.506 1.00 59.12 97 ILE A O 1
ATOM 776 N N . GLU A 1 98 ? 10.078 6.696 -16.445 1.00 56.19 98 GLU A N 1
ATOM 777 C CA . GLU A 1 98 ? 10.352 6.296 -17.839 1.00 56.19 98 GLU A CA 1
ATOM 778 C C . GLU A 1 98 ? 10.724 7.506 -18.727 1.00 56.19 98 GLU A C 1
ATOM 780 O O . GLU A 1 98 ? 11.109 7.307 -19.874 1.00 56.19 98 GLU A O 1
ATOM 785 N N . ASP A 1 99 ? 10.695 8.740 -18.196 1.00 54.00 99 ASP A N 1
ATOM 786 C CA . ASP A 1 99 ? 11.093 9.968 -18.906 1.00 54.00 99 ASP A CA 1
ATOM 787 C C . ASP A 1 99 ? 12.424 10.536 -18.369 1.00 54.00 99 ASP A C 1
ATOM 789 O O . ASP A 1 99 ? 12.476 11.114 -17.280 1.00 54.00 99 ASP A O 1
ATOM 793 N N . GLU A 1 100 ? 13.467 10.439 -19.204 1.00 57.75 100 GLU A N 1
ATOM 794 C CA . GLU A 1 100 ? 14.922 10.551 -18.939 1.00 57.75 100 GLU A CA 1
ATOM 795 C C . GLU A 1 100 ? 15.448 11.824 -18.232 1.00 57.75 100 GLU A C 1
ATOM 797 O O . GLU A 1 100 ? 16.655 11.979 -18.038 1.00 57.75 100 GLU A O 1
ATOM 802 N N . THR A 1 101 ? 14.599 12.785 -17.862 1.00 51.62 101 THR A N 1
ATOM 803 C CA . THR A 1 101 ? 15.054 14.099 -17.358 1.00 51.62 101 THR A CA 1
ATOM 804 C C . THR A 1 101 ? 14.761 14.361 -15.882 1.00 51.62 101 THR A C 1
ATOM 806 O O . THR A 1 101 ? 15.298 15.323 -15.330 1.00 51.62 101 THR A O 1
ATOM 809 N N . SER A 1 102 ? 13.993 13.503 -15.197 1.00 55.84 102 SER A N 1
ATOM 810 C CA . SER A 1 102 ? 13.689 13.669 -13.758 1.00 55.84 102 SER A CA 1
ATOM 811 C C . SER A 1 102 ? 14.071 12.470 -12.872 1.00 55.84 102 SER A C 1
ATOM 813 O O . SER A 1 102 ? 13.734 12.428 -11.684 1.00 55.84 102 SER A O 1
ATOM 815 N N . ASP A 1 103 ? 14.870 11.550 -13.414 1.00 68.50 103 ASP A N 1
ATOM 816 C CA . ASP A 1 103 ? 15.242 10.273 -12.799 1.00 68.50 103 ASP A CA 1
ATOM 817 C C . ASP A 1 103 ? 15.953 10.413 -11.452 1.00 68.50 103 ASP A C 1
ATOM 819 O O . ASP A 1 103 ? 15.664 9.696 -10.490 1.00 68.50 103 ASP A O 1
ATOM 823 N N . LEU A 1 104 ? 16.867 11.378 -11.344 1.00 75.19 104 LEU A N 1
ATOM 824 C CA . LEU A 1 104 ? 17.668 11.551 -10.135 1.00 75.19 104 LEU A CA 1
ATOM 825 C C . LEU A 1 104 ? 16.818 12.039 -8.952 1.00 75.19 104 LEU A C 1
ATOM 827 O O . LEU A 1 104 ? 16.999 11.585 -7.824 1.00 75.19 104 LEU A O 1
ATOM 831 N N . ILE A 1 105 ? 15.873 12.950 -9.202 1.00 77.62 105 ILE A N 1
ATOM 832 C CA . ILE A 1 105 ? 15.033 13.545 -8.152 1.00 77.62 105 ILE A CA 1
ATOM 833 C C . ILE A 1 105 ? 14.034 12.510 -7.635 1.00 77.62 105 ILE A C 1
ATOM 835 O O . ILE A 1 105 ? 13.883 12.368 -6.418 1.00 77.62 105 ILE A O 1
ATOM 839 N N . GLY A 1 106 ? 13.403 11.750 -8.537 1.00 77.75 106 GLY A N 1
ATOM 840 C CA . GLY A 1 106 ? 12.499 10.660 -8.166 1.00 77.75 106 GLY A CA 1
ATOM 841 C C . GLY A 1 106 ? 13.210 9.572 -7.358 1.00 77.75 106 GLY A C 1
ATOM 842 O O . GLY A 1 106 ? 12.674 9.101 -6.352 1.00 77.75 106 GLY A O 1
ATOM 843 N N . TYR A 1 107 ? 14.457 9.249 -7.717 1.00 80.25 107 TYR A N 1
ATOM 844 C CA . TYR A 1 107 ? 15.267 8.286 -6.975 1.00 80.25 107 TYR A CA 1
ATOM 845 C C . TYR A 1 107 ? 15.668 8.789 -5.582 1.00 80.25 107 TYR A C 1
ATOM 847 O O . TYR A 1 107 ? 15.518 8.060 -4.602 1.00 80.25 107 TYR A O 1
ATOM 855 N N . ILE A 1 108 ? 16.127 10.041 -5.457 1.00 84.06 108 ILE A N 1
ATOM 856 C CA . ILE A 1 108 ? 16.474 10.641 -4.156 1.00 84.06 108 ILE A CA 1
ATOM 857 C C . ILE A 1 108 ? 15.240 10.698 -3.249 1.00 84.06 108 ILE A C 1
ATOM 859 O O . ILE A 1 108 ? 15.307 10.299 -2.084 1.00 84.06 108 ILE A O 1
ATOM 863 N N . TYR A 1 109 ? 14.102 11.149 -3.779 1.00 83.25 109 TYR A N 1
ATOM 864 C CA . TYR A 1 109 ? 12.851 11.206 -3.026 1.00 83.25 109 TYR A CA 1
ATOM 865 C C . TYR A 1 109 ? 12.380 9.806 -2.611 1.00 83.25 109 TYR A C 1
ATOM 867 O O . TYR A 1 109 ? 12.037 9.584 -1.446 1.00 83.25 109 TYR A O 1
ATOM 875 N N . GLY A 1 110 ? 12.462 8.838 -3.526 1.00 84.94 110 GLY A N 1
ATOM 876 C CA . GLY A 1 110 ? 12.173 7.436 -3.250 1.00 84.94 110 GLY A CA 1
ATOM 877 C C . GLY A 1 110 ? 13.059 6.857 -2.152 1.00 84.94 110 GLY A C 1
ATOM 878 O O . GLY A 1 110 ? 12.547 6.194 -1.250 1.00 84.94 110 GLY A O 1
ATOM 879 N N . LEU A 1 111 ? 14.358 7.157 -2.161 1.00 87.69 111 LEU A N 1
ATOM 880 C CA . LEU A 1 111 ? 15.302 6.698 -1.144 1.00 87.69 111 LEU A CA 1
ATOM 881 C C . LEU A 1 111 ? 14.990 7.290 0.238 1.00 87.69 111 LEU A C 1
ATOM 883 O O . LEU A 1 111 ? 14.982 6.561 1.231 1.00 87.69 111 LEU A O 1
ATOM 887 N N . ILE A 1 112 ? 14.679 8.587 0.309 1.00 89.12 112 ILE A N 1
ATOM 888 C CA . ILE A 1 112 ? 14.280 9.245 1.561 1.00 89.12 112 ILE A CA 1
ATOM 889 C C . ILE A 1 112 ? 13.030 8.565 2.128 1.00 89.12 112 ILE A C 1
ATOM 891 O O . ILE A 1 112 ? 13.029 8.130 3.282 1.00 89.12 112 ILE A O 1
ATOM 895 N N . LEU A 1 113 ? 11.985 8.412 1.311 1.00 88.56 113 LEU A N 1
ATOM 896 C CA . LEU A 1 113 ? 10.748 7.750 1.723 1.00 88.56 113 LEU A CA 1
ATOM 897 C C . LEU A 1 113 ? 10.976 6.296 2.145 1.00 88.56 113 LEU A C 1
ATOM 899 O O . LEU A 1 113 ? 10.370 5.843 3.116 1.00 88.56 113 LEU A O 1
ATOM 903 N N . PHE A 1 114 ? 11.877 5.579 1.472 1.00 88.44 114 PHE A N 1
ATOM 904 C CA . PHE A 1 114 ? 12.238 4.213 1.836 1.00 88.44 114 PHE A CA 1
ATOM 905 C C . PHE A 1 114 ? 12.860 4.141 3.230 1.00 88.44 114 PHE A C 1
ATOM 907 O O . PHE A 1 114 ? 12.428 3.333 4.052 1.00 88.44 114 PHE A O 1
ATOM 914 N N . ILE A 1 115 ? 13.829 5.014 3.524 1.00 91.38 115 ILE A N 1
ATOM 915 C CA . ILE A 1 115 ? 14.494 5.074 4.834 1.00 91.38 115 ILE A CA 1
ATOM 916 C C . ILE A 1 115 ? 13.470 5.357 5.935 1.00 91.38 115 ILE A C 1
ATOM 918 O O . ILE A 1 115 ? 13.454 4.654 6.948 1.00 91.38 115 ILE A O 1
ATOM 922 N N . PHE A 1 116 ? 12.575 6.328 5.727 1.00 87.94 116 PHE A N 1
ATOM 923 C CA . PHE A 1 116 ? 11.484 6.581 6.667 1.00 87.94 116 PHE A CA 1
ATOM 924 C C . PHE A 1 116 ? 10.586 5.349 6.818 1.00 87.94 116 PHE A C 1
ATOM 926 O O . PHE A 1 116 ? 10.312 4.941 7.945 1.00 87.94 116 PHE A O 1
ATOM 933 N N . GLY A 1 117 ? 10.188 4.709 5.717 1.00 87.31 117 GLY A N 1
ATOM 934 C CA . GLY A 1 117 ? 9.380 3.490 5.730 1.00 87.31 117 GLY A CA 1
ATOM 935 C C . GLY A 1 117 ? 9.988 2.378 6.588 1.00 87.31 117 GLY A C 1
ATOM 936 O O . GLY A 1 117 ? 9.325 1.868 7.494 1.00 87.31 117 GLY A O 1
ATOM 937 N N . ILE A 1 118 ? 11.268 2.067 6.372 1.00 89.25 118 ILE A N 1
ATOM 938 C CA . ILE A 1 118 ? 12.009 1.075 7.163 1.00 89.25 118 ILE A CA 1
ATOM 939 C C . ILE A 1 118 ? 12.108 1.500 8.628 1.00 89.25 118 ILE A C 1
ATOM 941 O O . ILE A 1 118 ? 11.827 0.695 9.513 1.00 89.25 118 ILE A O 1
ATOM 945 N N . MET A 1 119 ? 12.436 2.760 8.910 1.00 89.44 119 MET A N 1
ATOM 946 C CA . MET A 1 119 ? 12.535 3.269 10.279 1.00 89.44 119 MET A CA 1
ATOM 947 C C . MET A 1 119 ? 11.207 3.124 11.044 1.00 89.44 119 MET A C 1
ATOM 949 O O . MET A 1 119 ? 11.205 2.685 12.193 1.00 89.44 119 MET A O 1
ATOM 953 N N . TYR A 1 120 ? 10.072 3.431 10.410 1.00 85.00 120 TYR A N 1
ATOM 954 C CA . TYR A 1 120 ? 8.737 3.265 10.994 1.00 85.00 120 TYR A CA 1
ATOM 955 C C . TYR A 1 120 ? 8.404 1.792 11.291 1.00 85.00 120 TYR A C 1
ATOM 957 O O . TYR A 1 120 ? 7.865 1.491 12.361 1.00 85.00 120 TYR A O 1
ATOM 965 N N . ILE A 1 121 ? 8.773 0.870 10.395 1.00 87.12 121 ILE A N 1
ATOM 966 C CA . ILE A 1 121 ? 8.615 -0.578 10.612 1.00 87.12 121 ILE A CA 1
ATOM 967 C C . ILE A 1 121 ? 9.513 -1.052 11.761 1.00 87.12 121 ILE A C 1
ATOM 969 O O . ILE A 1 121 ? 9.038 -1.740 12.665 1.00 87.12 121 ILE A O 1
ATOM 973 N N . CYS A 1 122 ? 10.780 -0.634 11.785 1.00 87.00 122 CYS A N 1
ATOM 974 C CA . CYS A 1 122 ? 11.709 -0.946 12.869 1.00 87.00 122 CYS A CA 1
ATOM 975 C C . CYS A 1 122 ? 11.186 -0.434 14.216 1.00 87.00 122 CYS A C 1
ATOM 977 O O . CYS A 1 122 ? 11.186 -1.179 15.193 1.00 87.00 122 CYS A O 1
ATOM 979 N N . PHE A 1 123 ? 10.661 0.794 14.277 1.00 84.56 123 PHE A N 1
ATOM 980 C CA . PHE A 1 123 ? 10.044 1.319 15.497 1.00 84.56 123 PHE A CA 1
ATOM 981 C C . PHE A 1 123 ? 8.830 0.509 15.941 1.00 84.56 123 PHE A C 1
ATOM 983 O O . PHE A 1 123 ? 8.653 0.306 17.142 1.00 84.56 123 PHE A O 1
ATOM 990 N N . HIS A 1 124 ? 8.009 0.033 15.005 1.00 84.00 124 HIS A N 1
ATOM 991 C CA . HIS A 1 124 ? 6.881 -0.829 15.335 1.00 84.00 124 HIS A CA 1
ATOM 992 C C . HIS A 1 124 ? 7.347 -2.142 15.977 1.00 84.00 124 HIS A C 1
ATOM 994 O O . HIS A 1 124 ? 6.849 -2.503 17.043 1.00 84.00 124 HIS A O 1
ATOM 1000 N N . ILE A 1 125 ? 8.344 -2.804 15.382 1.00 82.19 125 ILE A N 1
ATOM 1001 C CA . ILE A 1 125 ? 8.910 -4.059 15.898 1.00 82.19 125 ILE A CA 1
ATOM 1002 C C . ILE A 1 125 ? 9.572 -3.832 17.265 1.00 82.19 125 ILE A C 1
ATOM 1004 O O . ILE A 1 125 ? 9.315 -4.583 18.204 1.00 82.19 125 ILE A O 1
ATOM 1008 N N . CYS A 1 126 ? 10.367 -2.770 17.421 1.00 81.25 126 CYS A N 1
ATOM 1009 C CA . CYS A 1 126 ? 11.039 -2.454 18.682 1.00 81.25 126 CYS A CA 1
ATOM 1010 C C . CYS A 1 126 ? 10.052 -2.098 19.805 1.00 81.25 126 CYS A C 1
ATOM 1012 O O . CYS A 1 126 ? 10.210 -2.588 20.923 1.00 81.25 126 CYS A O 1
ATOM 1014 N N . LYS A 1 127 ? 9.009 -1.298 19.531 1.00 69.00 127 LYS A N 1
ATOM 1015 C CA . LYS A 1 127 ? 7.968 -1.009 20.534 1.00 69.00 127 LYS A CA 1
ATOM 1016 C C . LYS A 1 127 ? 7.171 -2.256 20.909 1.00 69.00 127 LYS A C 1
ATOM 1018 O O . LYS A 1 127 ? 6.895 -2.450 22.087 1.00 69.00 127 LYS A O 1
ATOM 1023 N N . CYS A 1 128 ? 6.829 -3.101 19.937 1.00 57.97 128 CYS A N 1
ATOM 1024 C CA . CYS A 1 128 ? 6.097 -4.340 20.195 1.00 57.97 128 CYS A CA 1
ATOM 1025 C C . CYS A 1 128 ? 6.933 -5.330 21.034 1.00 57.97 128 CYS A C 1
ATOM 1027 O O . CYS A 1 128 ? 6.412 -5.937 21.968 1.00 57.97 128 CYS A O 1
ATOM 1029 N N . SER A 1 129 ? 8.248 -5.406 20.791 1.00 58.16 129 SER A N 1
ATOM 1030 C CA . SER A 1 129 ? 9.188 -6.185 21.614 1.00 58.16 129 SER A CA 1
ATOM 1031 C C . SER A 1 129 ? 9.337 -5.662 23.046 1.00 58.16 129 SER A C 1
ATOM 1033 O O . SER A 1 129 ? 9.504 -6.463 23.963 1.00 58.16 129 SER A O 1
ATOM 1035 N N . GLY A 1 130 ? 9.273 -4.343 23.258 1.00 58.88 130 GLY A N 1
ATOM 1036 C CA . GLY A 1 130 ? 9.314 -3.751 24.601 1.00 58.88 130 GLY A CA 1
ATOM 1037 C C . GLY A 1 130 ? 8.086 -4.119 25.436 1.00 58.88 130 GLY A C 1
ATOM 1038 O O . GLY A 1 130 ? 8.220 -4.615 26.547 1.00 58.88 130 GLY A O 1
ATOM 1039 N N . THR A 1 131 ? 6.890 -3.987 24.858 1.00 54.88 131 THR A N 1
ATOM 1040 C CA . THR A 1 131 ? 5.633 -4.320 25.550 1.00 54.88 131 THR A CA 1
ATOM 1041 C C . THR A 1 131 ? 5.524 -5.806 25.906 1.00 54.88 131 THR A C 1
ATOM 1043 O O . THR A 1 131 ? 4.992 -6.145 26.958 1.00 54.88 131 THR A O 1
ATOM 1046 N N . LEU A 1 132 ? 6.055 -6.710 25.075 1.00 56.53 132 LEU A N 1
ATOM 1047 C CA . LEU A 1 132 ? 6.078 -8.144 25.390 1.00 56.53 132 LEU A CA 1
ATOM 1048 C C . LEU A 1 132 ? 7.076 -8.504 26.498 1.00 56.53 132 LEU A C 1
ATOM 1050 O O . LEU A 1 132 ? 6.827 -9.458 27.234 1.00 56.53 132 LEU A O 1
ATOM 1054 N N . LYS A 1 133 ? 8.180 -7.757 26.636 1.00 59.22 133 LYS A N 1
ATOM 1055 C CA . LYS A 1 133 ? 9.112 -7.940 27.758 1.00 59.22 133 LYS A CA 1
ATOM 1056 C C . LYS A 1 133 ? 8.467 -7.553 29.086 1.00 59.22 133 LYS A C 1
ATOM 1058 O O . LYS A 1 133 ? 8.491 -8.373 29.995 1.00 59.22 133 LYS A O 1
ATOM 1063 N N . ASP A 1 134 ? 7.805 -6.400 29.148 1.00 61.22 134 ASP A N 1
ATOM 1064 C CA . ASP A 1 134 ? 7.134 -5.939 30.372 1.00 61.22 134 ASP A CA 1
ATOM 1065 C C . ASP A 1 134 ? 5.983 -6.870 30.794 1.00 61.22 134 ASP A C 1
ATOM 1067 O O . ASP A 1 134 ? 5.823 -7.179 31.973 1.00 61.22 134 ASP A O 1
ATOM 1071 N N . VAL A 1 135 ? 5.198 -7.386 29.838 1.00 67.88 135 VAL A N 1
ATOM 1072 C CA . VAL A 1 135 ? 4.117 -8.349 30.133 1.00 67.88 135 VAL A CA 1
ATOM 1073 C C . VAL A 1 135 ? 4.674 -9.703 30.587 1.00 67.88 135 VAL A C 1
ATOM 1075 O O . VAL A 1 135 ? 4.110 -10.330 31.482 1.00 67.88 135 VAL A O 1
ATOM 1078 N N . ARG A 1 136 ? 5.786 -10.162 29.999 1.00 66.00 136 ARG A N 1
ATOM 1079 C CA . ARG A 1 136 ? 6.446 -11.411 30.406 1.00 66.00 136 ARG A CA 1
ATOM 1080 C C . ARG A 1 136 ? 7.062 -11.302 31.802 1.00 66.00 136 ARG A C 1
ATOM 1082 O O . ARG A 1 136 ? 6.958 -12.255 32.566 1.00 66.00 136 ARG A O 1
ATOM 1089 N N . GLU A 1 137 ? 7.683 -10.174 32.132 1.00 72.44 137 GLU A N 1
ATOM 1090 C CA . GLU A 1 137 ? 8.231 -9.918 33.470 1.00 72.44 137 GLU A CA 1
ATOM 1091 C C . GLU A 1 137 ? 7.115 -9.773 34.516 1.00 72.44 137 GLU A C 1
ATOM 1093 O O . GLU A 1 137 ? 7.219 -10.357 35.591 1.00 72.44 137 GLU A O 1
ATOM 1098 N N . GLY A 1 138 ? 5.998 -9.120 34.170 1.00 66.75 138 GLY A N 1
ATOM 1099 C CA . GLY A 1 138 ? 4.820 -9.039 35.039 1.00 66.75 138 GLY A CA 1
ATOM 1100 C C . GLY A 1 138 ? 4.139 -10.389 35.304 1.00 66.75 138 GLY A C 1
ATOM 1101 O O . GLY A 1 138 ? 3.646 -10.615 36.405 1.00 66.75 138 GLY A O 1
ATOM 1102 N N . LEU A 1 139 ? 4.136 -11.311 34.336 1.00 68.69 139 LEU A N 1
ATOM 1103 C CA . LEU A 1 139 ? 3.620 -12.673 34.537 1.00 68.69 139 LEU A CA 1
ATOM 1104 C C . LEU A 1 139 ? 4.545 -13.525 35.415 1.00 68.69 139 LEU A C 1
ATOM 1106 O O . LEU A 1 139 ? 4.054 -14.278 36.245 1.00 68.69 139 LEU A O 1
ATOM 1110 N N . LEU A 1 140 ? 5.865 -13.370 35.281 1.00 73.19 140 LEU A N 1
ATOM 1111 C CA . LEU A 1 140 ? 6.835 -14.094 36.112 1.00 73.19 140 LEU A CA 1
ATOM 1112 C C . LEU A 1 140 ? 6.795 -13.662 37.585 1.00 73.19 140 LEU A C 1
ATOM 1114 O O . LEU A 1 140 ? 7.056 -14.486 38.449 1.00 73.19 140 LEU A O 1
ATOM 1118 N N . SER A 1 141 ? 6.422 -12.413 37.880 1.00 73.19 141 SER A N 1
ATOM 1119 C CA . SER A 1 141 ? 6.262 -11.925 39.261 1.00 73.19 141 SER A CA 1
ATOM 1120 C C . SER A 1 141 ? 4.958 -12.345 39.954 1.00 73.19 141 SER A C 1
ATOM 1122 O O . SER A 1 141 ? 4.771 -12.021 41.121 1.00 73.19 141 SER A O 1
ATOM 1124 N N . ILE A 1 142 ? 4.025 -12.985 39.240 1.00 70.44 142 ILE A N 1
ATOM 1125 C CA . ILE A 1 142 ? 2.755 -13.476 39.811 1.00 70.44 142 ILE A CA 1
ATOM 1126 C C . ILE A 1 142 ? 2.870 -14.957 40.224 1.00 70.44 142 ILE A C 1
ATOM 1128 O O . ILE A 1 142 ? 2.056 -15.432 41.012 1.00 70.44 142 ILE A O 1
ATOM 1132 N N . ASP A 1 143 ? 3.884 -15.665 39.719 1.00 64.69 143 ASP A N 1
ATOM 1133 C CA . ASP A 1 143 ? 4.159 -17.077 40.022 1.00 64.69 143 ASP A CA 1
ATOM 1134 C C . ASP A 1 143 ? 5.166 -17.283 41.188 1.00 64.69 143 ASP A C 1
ATOM 1136 O O . ASP A 1 143 ? 5.473 -18.431 41.518 1.00 64.69 143 ASP A O 1
ATOM 1140 N N . GLU A 1 144 ? 5.660 -16.208 41.825 1.00 53.78 144 GLU A N 1
ATOM 1141 C CA . GLU A 1 144 ? 6.411 -16.223 43.106 1.00 53.78 144 GLU A CA 1
ATOM 1142 C C . GLU A 1 144 ? 5.517 -15.834 44.294 1.00 53.78 144 GLU A C 1
ATOM 1144 O O . GLU A 1 144 ? 5.653 -16.482 45.361 1.00 53.78 144 GLU A O 1
#